Protein AF-A0A8J6E5K7-F1 (afdb_monomer_lite)

Secondary structure (DSSP, 8-state):
---------------------S-HHHHHHHSS-------TTS----GGG-GGGGSTHHHHHHHHHHHHHHHHHHHHHHHS-SSHHHHHHHHHHHHHHHHHHT-

Structure (mmCIF, N/CA/C/O backbone):
data_AF-A0A8J6E5K7-F1
#
_entry.id   AF-A0A8J6E5K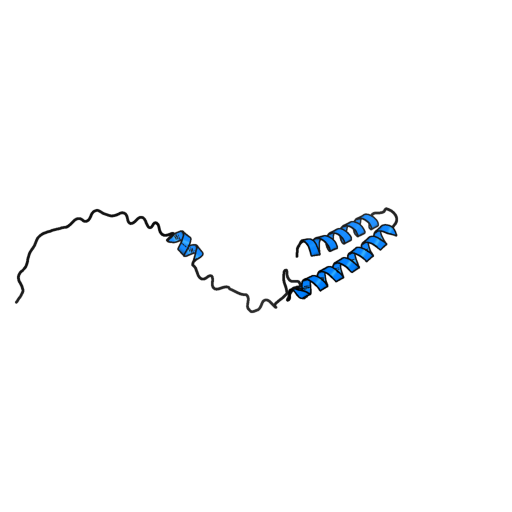7-F1
#
loop_
_atom_site.group_PDB
_atom_site.id
_atom_site.type_symbol
_atom_site.label_atom_id
_atom_site.label_alt_id
_atom_site.label_comp_id
_atom_site.label_asym_id
_atom_site.label_entity_id
_atom_site.label_seq_id
_atom_site.pdbx_PDB_ins_code
_atom_site.Cartn_x
_atom_site.Cartn_y
_atom_site.Cartn_z
_atom_site.occupancy
_atom_site.B_iso_or_equiv
_atom_site.auth_seq_id
_atom_site.auth_comp_id
_atom_site.auth_asym_id
_atom_site.auth_atom_id
_atom_site.pdbx_PDB_model_num
ATOM 1 N N . MET A 1 1 ? -84.165 9.560 45.139 1.00 36.84 1 MET A N 1
ATOM 2 C CA . MET A 1 1 ? -84.291 9.477 43.669 1.00 36.84 1 MET A CA 1
ATOM 3 C C . MET A 1 1 ? -83.957 10.849 43.088 1.00 36.84 1 MET A C 1
ATOM 5 O O . MET A 1 1 ? -84.595 11.816 43.473 1.00 36.84 1 MET A O 1
ATOM 9 N N . LEU A 1 2 ? -82.869 10.880 42.308 1.00 42.81 2 LEU A N 1
ATOM 10 C CA . LEU A 1 2 ? -82.256 11.910 41.445 1.00 42.81 2 LEU A CA 1
ATOM 11 C C . LEU A 1 2 ? -82.852 13.337 41.452 1.00 42.81 2 LEU A C 1
ATOM 13 O O . LEU A 1 2 ? -84.004 13.544 41.102 1.00 42.81 2 LEU A O 1
ATOM 17 N N . ALA A 1 3 ? -82.116 14.353 41.911 1.00 41.44 3 ALA A N 1
ATOM 18 C CA . ALA A 1 3 ? -80.994 15.032 41.233 1.00 41.44 3 ALA A CA 1
ATOM 19 C C . ALA A 1 3 ? -81.431 15.859 40.007 1.00 41.44 3 ALA A C 1
ATOM 21 O O . ALA A 1 3 ? -81.490 15.396 38.873 1.00 41.44 3 ALA A O 1
ATOM 22 N N . VAL A 1 4 ? -81.705 17.133 40.290 1.00 46.44 4 VAL A N 1
ATOM 23 C CA . VAL A 1 4 ? -81.848 18.239 39.342 1.00 46.44 4 VAL A CA 1
ATOM 24 C C . VAL A 1 4 ? -80.518 18.447 38.608 1.00 46.44 4 VAL A C 1
ATOM 26 O O . VAL A 1 4 ? -79.490 18.539 39.276 1.00 46.44 4 VAL A O 1
ATOM 29 N N . ARG A 1 5 ? -80.541 18.632 37.279 1.00 42.84 5 ARG A N 1
ATOM 30 C CA . ARG A 1 5 ? -79.980 19.807 36.565 1.00 42.84 5 ARG A CA 1
ATOM 31 C C . ARG A 1 5 ? -79.695 19.533 35.078 1.00 42.84 5 ARG A C 1
ATOM 33 O O . ARG A 1 5 ? -78.786 18.800 34.726 1.00 42.84 5 ARG A O 1
ATOM 40 N N . ARG A 1 6 ? -80.408 20.321 34.263 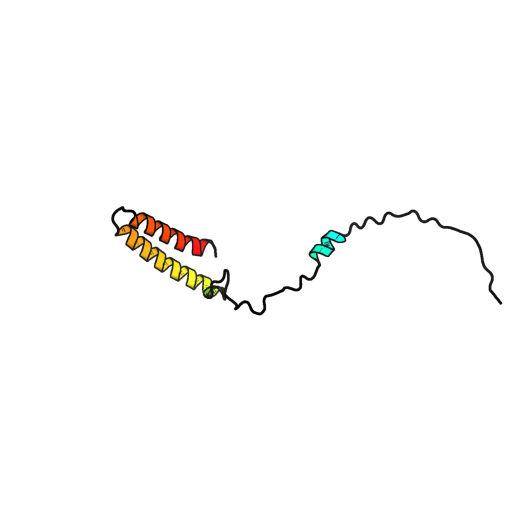1.00 42.47 6 ARG A N 1
ATOM 41 C CA . ARG A 1 6 ? -79.925 21.111 33.114 1.00 42.47 6 ARG A CA 1
ATOM 42 C C . ARG A 1 6 ? -79.416 20.354 31.882 1.00 42.47 6 ARG A C 1
ATOM 44 O O . ARG A 1 6 ? -78.229 20.111 31.709 1.00 42.47 6 ARG A O 1
ATOM 51 N N . LEU A 1 7 ? -80.343 20.201 30.938 1.00 49.66 7 LEU A N 1
ATOM 52 C CA . LEU A 1 7 ? -80.077 20.439 29.521 1.00 49.66 7 LEU A CA 1
ATOM 53 C C . LEU A 1 7 ? -79.580 21.884 29.317 1.00 49.66 7 LEU A C 1
ATOM 55 O O . LEU A 1 7 ? -80.237 22.807 29.793 1.00 49.66 7 LEU A O 1
ATOM 59 N N . LEU A 1 8 ? -78.457 22.059 28.615 1.00 44.16 8 LEU A N 1
ATOM 60 C CA . LEU A 1 8 ? -78.257 22.938 27.444 1.00 44.16 8 LEU A CA 1
ATOM 61 C C . LEU A 1 8 ? -76.761 23.233 27.269 1.00 44.16 8 LEU A C 1
ATOM 63 O O . LEU A 1 8 ? -76.115 23.733 28.186 1.00 44.16 8 LEU A O 1
ATOM 67 N N . GLY A 1 9 ? -76.255 23.034 26.051 1.00 39.97 9 GLY A N 1
ATOM 68 C CA . GLY A 1 9 ? -75.057 23.733 25.588 1.00 39.97 9 GLY A CA 1
ATOM 69 C C . GLY A 1 9 ? -73.996 22.837 24.974 1.00 39.97 9 GLY A C 1
ATOM 70 O O . GLY A 1 9 ? -72.935 22.630 25.552 1.00 39.97 9 GLY A O 1
ATOM 71 N N . THR A 1 10 ? -74.250 22.359 23.759 1.00 52.78 10 THR A N 1
ATOM 72 C CA . THR A 1 10 ? -73.203 21.950 22.820 1.00 52.78 10 THR A CA 1
ATOM 73 C C . THR A 1 10 ? -72.252 23.121 22.568 1.00 52.78 10 THR A C 1
ATOM 75 O O . THR A 1 10 ? -72.492 23.947 21.688 1.00 52.78 10 THR A O 1
ATOM 78 N N . LEU A 1 11 ? -71.155 23.197 23.319 1.00 47.22 11 LEU A N 1
ATOM 79 C CA . LEU A 1 11 ? -70.009 24.013 22.937 1.00 47.22 11 LEU A CA 1
ATOM 80 C C . LEU A 1 11 ? -69.231 23.231 21.877 1.00 47.22 11 LEU A C 1
ATOM 82 O O . LEU A 1 11 ? -68.369 22.409 22.182 1.00 47.22 11 LEU A O 1
ATOM 86 N N . ARG A 1 12 ? -69.575 23.477 20.607 1.00 51.81 12 ARG A N 1
ATOM 87 C CA . ARG A 1 12 ? -68.682 23.205 19.477 1.00 51.81 12 ARG A CA 1
ATOM 88 C C . ARG A 1 12 ? -67.428 24.049 19.688 1.00 51.81 12 ARG A C 1
ATOM 90 O O . ARG A 1 12 ? -67.376 25.208 19.289 1.00 51.81 12 ARG A O 1
ATOM 97 N N . LEU A 1 13 ? -66.435 23.467 20.352 1.00 57.06 13 LEU A N 1
ATOM 98 C CA . LEU A 1 13 ? -65.078 23.984 20.314 1.00 57.06 13 LEU A CA 1
ATOM 99 C C . LEU A 1 13 ? -64.629 23.958 18.845 1.00 57.06 13 LEU A C 1
ATOM 101 O O . LEU A 1 13 ? -64.911 22.972 18.152 1.00 57.06 13 LEU A O 1
ATOM 105 N N . PRO A 1 14 ? -63.980 25.019 18.338 1.00 55.22 14 PRO A N 1
ATOM 106 C CA . PRO A 1 14 ? -63.412 24.981 17.002 1.00 55.22 14 PRO A CA 1
ATOM 107 C C . PRO A 1 14 ? -62.499 23.759 16.929 1.00 55.22 14 PRO A C 1
ATOM 109 O O . PRO A 1 14 ? -61.712 23.512 17.845 1.00 55.22 14 PRO A O 1
ATOM 112 N N . ALA A 1 15 ? -62.641 22.964 15.869 1.00 63.38 15 ALA A N 1
ATOM 113 C CA . ALA A 1 15 ? -61.730 21.868 15.598 1.00 63.38 15 ALA A CA 1
ATOM 114 C C . ALA A 1 15 ? -60.347 22.475 15.348 1.00 63.38 15 ALA A C 1
ATOM 116 O O . ALA A 1 15 ? -59.984 22.789 14.216 1.00 63.38 15 ALA A O 1
ATOM 117 N N . CYS A 1 16 ? -59.578 22.679 16.417 1.00 45.47 16 CYS A N 1
ATOM 118 C CA . CYS A 1 16 ? -58.153 22.895 16.311 1.00 45.47 16 CYS A CA 1
ATOM 119 C C . CYS A 1 16 ? -57.621 21.673 15.576 1.00 45.47 16 CYS A C 1
ATOM 121 O O . CYS A 1 16 ? -57.545 20.582 16.147 1.00 45.47 16 CYS A O 1
ATOM 123 N N . ARG A 1 17 ? -57.254 21.843 14.302 1.00 56.69 17 ARG A N 1
ATOM 124 C CA . ARG A 1 17 ? -56.287 20.940 13.693 1.00 56.69 17 ARG A CA 1
ATOM 125 C C . ARG A 1 17 ? -55.055 21.050 14.570 1.00 56.69 17 ARG A C 1
ATOM 127 O O . ARG A 1 17 ? -54.319 22.029 14.498 1.00 56.69 17 ARG A O 1
ATOM 134 N N . ARG A 1 18 ? -54.877 20.068 15.449 1.00 57.09 18 ARG A N 1
ATOM 135 C CA . ARG A 1 18 ? -53.638 19.869 16.181 1.00 57.09 18 ARG A CA 1
ATOM 136 C C . ARG A 1 18 ? -52.614 19.448 15.135 1.00 57.09 18 ARG A C 1
ATOM 138 O O . ARG A 1 18 ? -52.432 18.268 14.866 1.00 57.09 18 ARG A O 1
ATOM 145 N N . VAL A 1 19 ? -52.024 20.437 14.473 1.00 57.44 19 VAL A N 1
ATOM 146 C CA . VAL A 1 19 ? -50.838 20.236 13.656 1.00 57.44 19 VAL A CA 1
ATOM 147 C C . VAL A 1 19 ? -49.735 19.964 14.663 1.00 57.44 19 VAL A C 1
ATOM 149 O O . VAL A 1 19 ? -49.294 20.869 15.368 1.00 57.44 19 VAL A O 1
ATOM 152 N N . SER A 1 20 ? -49.372 18.694 14.815 1.00 56.94 20 SER A N 1
ATOM 153 C CA . SER A 1 20 ? -48.185 18.315 15.569 1.00 56.94 20 SER A CA 1
ATOM 154 C C . SER A 1 20 ? -46.981 18.963 14.887 1.00 56.94 20 SER A C 1
ATOM 156 O O . SER A 1 20 ? -46.498 18.472 13.875 1.00 56.94 20 SER A O 1
ATOM 158 N N . THR A 1 21 ? -46.524 20.093 15.423 1.00 58.88 21 THR A N 1
ATOM 159 C CA . THR A 1 21 ? -45.239 20.720 15.072 1.00 58.88 21 THR A CA 1
ATOM 160 C C . THR A 1 21 ? -44.059 19.944 15.656 1.00 58.88 21 THR A C 1
ATOM 162 O O . THR A 1 21 ? -42.912 20.162 15.276 1.00 58.88 21 THR A O 1
ATOM 165 N N . GLY A 1 22 ? -44.333 19.008 16.566 1.00 62.72 22 GLY A N 1
ATOM 166 C CA . GLY A 1 22 ? -43.373 18.004 16.989 1.00 62.72 22 GLY A CA 1
ATOM 167 C C . GLY A 1 22 ? -43.194 16.979 15.881 1.00 62.72 22 GLY A C 1
ATOM 168 O O . GLY A 1 22 ? -44.180 16.499 15.324 1.00 62.72 22 GLY A O 1
ATOM 169 N N . TRP A 1 23 ? -41.941 16.650 15.588 1.00 61.91 23 TRP A N 1
ATOM 170 C CA . TRP A 1 23 ? -41.478 15.638 14.643 1.00 61.91 23 TRP A CA 1
ATOM 171 C C . TRP A 1 23 ? -42.017 14.235 14.989 1.00 61.91 23 TRP A C 1
ATOM 173 O O . TRP A 1 23 ? -41.261 13.335 15.328 1.00 61.91 23 TRP A O 1
ATOM 183 N N . SER A 1 24 ? -43.331 14.021 14.976 1.00 68.38 24 SER A N 1
ATOM 184 C CA . SER A 1 24 ? -43.930 12.858 15.630 1.00 68.38 24 SER A CA 1
ATOM 185 C C . SER A 1 24 ? -43.617 11.546 14.904 1.00 68.38 24 SER A C 1
ATOM 187 O O . SER A 1 24 ? -43.296 10.595 15.606 1.00 68.38 24 SER A O 1
ATOM 189 N N . PRO A 1 25 ? -43.618 11.468 13.557 1.00 66.31 25 PRO A N 1
ATOM 190 C CA . PRO A 1 25 ? -43.178 10.259 12.858 1.00 66.31 25 PRO A CA 1
ATOM 191 C C . PRO A 1 25 ? -41.659 10.223 12.652 1.00 66.31 25 PRO A C 1
ATOM 193 O O . PRO A 1 25 ? -41.024 9.206 12.904 1.00 66.31 25 PRO A O 1
ATOM 196 N N . VAL A 1 26 ? -41.066 11.346 12.230 1.00 68.44 26 VAL A N 1
ATOM 197 C CA . VAL A 1 26 ? -39.629 11.443 11.912 1.00 68.44 26 VAL A CA 1
ATOM 198 C C . VAL A 1 26 ? -38.783 11.303 13.174 1.00 68.44 26 VAL A C 1
ATOM 200 O O . VAL A 1 26 ? -37.897 10.463 13.240 1.00 68.44 26 VAL A O 1
ATOM 203 N N . GLY A 1 27 ? -39.094 12.072 14.213 1.00 67.94 27 GLY A N 1
ATOM 204 C CA . GLY A 1 27 ? -38.429 11.978 15.507 1.00 67.94 27 GLY A CA 1
ATOM 205 C C . GLY A 1 27 ? -38.637 10.614 16.154 1.00 67.94 27 GLY A C 1
ATOM 206 O O . GLY A 1 27 ? -37.682 10.070 16.683 1.00 67.94 27 GLY A O 1
ATOM 207 N N . ALA A 1 28 ? -39.822 9.999 16.045 1.00 72.19 28 ALA A N 1
ATOM 208 C CA . ALA A 1 28 ? -40.019 8.629 16.527 1.00 72.19 28 ALA A CA 1
ATOM 209 C C . ALA A 1 28 ? -39.146 7.610 15.779 1.00 72.19 28 ALA A C 1
ATOM 211 O O . ALA A 1 28 ? -38.612 6.715 16.423 1.00 72.19 28 ALA A O 1
ATOM 212 N N . ALA A 1 29 ? -38.943 7.771 14.465 1.00 70.62 29 ALA A N 1
ATOM 213 C CA . ALA A 1 29 ? -38.048 6.919 13.679 1.00 70.62 29 ALA A C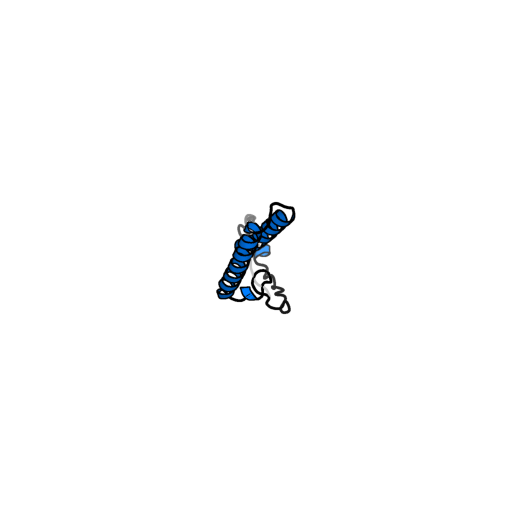A 1
ATOM 214 C C . ALA A 1 29 ? -36.569 7.070 14.075 1.00 70.62 29 ALA A C 1
ATOM 216 O O . ALA A 1 29 ? -35.825 6.101 13.979 1.00 70.62 29 ALA A O 1
ATOM 217 N N . PHE A 1 30 ? -36.148 8.245 14.554 1.00 67.56 30 PHE A N 1
ATOM 218 C CA . PHE A 1 30 ? -34.784 8.470 15.056 1.00 67.56 30 PHE A CA 1
ATOM 219 C C . PHE A 1 30 ? -34.615 8.165 16.551 1.00 67.56 30 PHE A C 1
ATOM 221 O O . PHE A 1 30 ? -33.497 7.942 17.002 1.00 67.56 30 PHE A O 1
ATOM 228 N N . ASN A 1 31 ? -35.708 8.141 17.318 1.00 69.56 31 ASN A N 1
ATOM 229 C CA . ASN A 1 31 ? -35.707 7.881 18.760 1.00 69.56 31 ASN A CA 1
ATOM 230 C C . ASN A 1 31 ? -36.023 6.415 19.099 1.00 69.56 31 ASN A C 1
ATOM 232 O O . ASN A 1 31 ? -36.163 6.069 20.275 1.00 69.56 31 ASN A O 1
ATOM 236 N N . VAL A 1 32 ? -36.158 5.544 18.089 1.00 69.94 32 VAL A N 1
ATOM 237 C CA . VAL A 1 32 ? -36.138 4.102 18.326 1.00 69.94 32 VAL A CA 1
ATOM 238 C C . VAL A 1 32 ? -34.792 3.769 18.958 1.00 69.94 32 VAL A C 1
ATOM 240 O O . VAL A 1 32 ? -33.737 3.997 18.369 1.00 69.94 32 VAL A O 1
ATOM 243 N N . ASN A 1 33 ? -34.823 3.238 20.181 1.00 62.22 33 ASN A N 1
ATOM 244 C CA . ASN A 1 33 ? -33.665 2.571 20.754 1.00 62.22 33 ASN A CA 1
ATOM 245 C C . ASN A 1 33 ? -33.388 1.372 19.861 1.00 62.22 33 ASN A C 1
ATOM 247 O O . ASN A 1 33 ? -33.960 0.298 20.040 1.00 62.22 33 ASN A O 1
ATOM 251 N N . GLN A 1 34 ? -32.550 1.586 18.854 1.00 61.66 34 GLN A N 1
ATOM 252 C CA . GLN A 1 34 ? -31.968 0.531 18.066 1.00 61.66 34 GLN A CA 1
ATOM 253 C C . GLN A 1 34 ? -31.160 -0.261 19.080 1.00 61.66 34 GLN A C 1
ATOM 255 O O . GLN A 1 34 ? -30.061 0.149 19.456 1.00 61.66 34 GLN A O 1
ATOM 260 N N . GLN A 1 35 ? -31.777 -1.317 19.628 1.00 60.38 35 GLN A N 1
ATOM 261 C CA . GLN A 1 35 ? -31.110 -2.313 20.445 1.00 60.38 35 GLN A CA 1
ATOM 262 C C . GLN A 1 35 ? -29.938 -2.728 19.599 1.00 60.38 35 GLN A C 1
ATOM 264 O O . GLN A 1 35 ? -30.100 -3.427 18.597 1.00 60.38 35 GLN A O 1
ATOM 269 N N . ARG A 1 36 ? -28.783 -2.147 19.929 1.00 58.56 36 ARG A N 1
ATOM 270 C CA . ARG A 1 36 ? -27.566 -2.382 19.202 1.00 58.56 36 ARG A CA 1
ATOM 271 C C . ARG A 1 36 ? -27.423 -3.885 19.317 1.00 58.56 36 ARG A C 1
ATOM 273 O O . ARG A 1 36 ? -27.116 -4.397 20.392 1.00 58.56 36 ARG A O 1
ATOM 280 N N . ARG A 1 37 ? -27.654 -4.599 18.217 1.00 56.72 37 ARG A N 1
ATOM 281 C CA . ARG A 1 37 ? -26.973 -5.861 17.975 1.00 56.72 37 ARG A CA 1
ATOM 282 C C . ARG A 1 37 ? -25.508 -5.467 17.819 1.00 56.72 37 ARG A C 1
ATOM 284 O O . ARG A 1 37 ? -24.964 -5.495 16.727 1.00 56.72 37 ARG A O 1
ATOM 291 N N . LEU A 1 38 ? -24.915 -4.990 18.921 1.00 57.75 38 LEU A N 1
ATOM 292 C CA . LEU A 1 38 ? -23.517 -5.186 19.192 1.00 57.75 38 LEU A CA 1
ATOM 293 C C . LEU A 1 38 ? -23.433 -6.687 19.098 1.00 57.75 38 LEU A C 1
ATOM 295 O O . LEU A 1 38 ? -24.052 -7.405 19.882 1.00 57.75 38 LEU A O 1
ATOM 299 N N . ASP A 1 39 ? -22.839 -7.140 18.016 1.00 56.06 39 ASP A N 1
ATOM 300 C CA . ASP A 1 39 ? -22.450 -8.513 17.884 1.00 56.06 39 ASP A CA 1
ATOM 301 C C . ASP A 1 39 ? -21.473 -8.749 19.041 1.00 56.06 39 ASP A C 1
ATOM 303 O O . ASP A 1 39 ? -20.287 -8.454 18.944 1.00 56.06 39 ASP A O 1
ATOM 307 N N . VAL A 1 40 ? -21.995 -9.161 20.204 1.00 55.06 40 VAL A N 1
ATOM 308 C CA . VAL A 1 40 ? -21.222 -9.400 21.437 1.00 55.06 40 VAL A CA 1
ATOM 309 C C . VAL A 1 40 ? -20.187 -10.520 21.203 1.00 55.06 40 VAL A C 1
ATOM 311 O O . VAL A 1 40 ? -19.332 -10.769 22.045 1.00 55.06 40 VAL A O 1
ATOM 314 N N . PHE A 1 41 ? -20.224 -11.164 20.032 1.00 52.41 41 PHE A N 1
ATOM 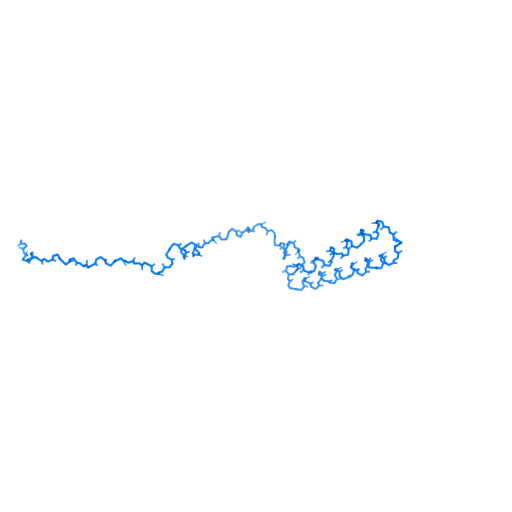315 C CA . PHE A 1 41 ? -19.313 -12.208 19.582 1.00 52.41 41 PHE A CA 1
ATOM 316 C C . PHE A 1 41 ? -18.437 -11.841 18.375 1.00 52.41 41 PHE A C 1
ATOM 318 O O . PHE A 1 41 ? -17.675 -12.688 17.903 1.00 52.41 41 PHE A O 1
ATOM 325 N N . GLY A 1 42 ? -18.464 -10.594 17.899 1.00 55.66 42 GLY A N 1
ATOM 326 C CA . GLY A 1 42 ? -17.383 -10.095 17.058 1.00 55.66 42 GLY A CA 1
ATOM 327 C C . GLY A 1 42 ? -16.157 -9.923 17.945 1.00 55.66 42 GLY A C 1
ATOM 328 O O . GLY A 1 42 ? -16.135 -9.017 18.775 1.00 55.66 42 GLY A O 1
ATOM 329 N N . LYS A 1 43 ? -15.158 -10.812 17.836 1.00 63.00 43 LYS A N 1
ATOM 330 C CA . LYS A 1 43 ? -13.848 -10.614 18.483 1.00 63.00 43 LYS A CA 1
ATOM 331 C C . LYS A 1 43 ? -13.453 -9.154 18.275 1.00 63.00 43 LYS A C 1
ATOM 333 O O . LYS A 1 43 ? -13.524 -8.697 17.140 1.00 63.00 43 LYS A O 1
ATOM 338 N N . SER A 1 44 ? -13.079 -8.447 19.342 1.00 61.56 44 SER A N 1
ATOM 339 C CA . SER A 1 44 ? -12.583 -7.068 19.284 1.00 61.56 44 SER A CA 1
ATOM 340 C C . SER A 1 44 ? -11.305 -7.015 18.440 1.00 61.56 44 SER A C 1
ATOM 342 O O . SER A 1 44 ? -10.195 -6.992 18.964 1.00 61.56 44 SER A O 1
ATOM 344 N N . THR A 1 45 ? -11.452 -7.062 17.123 1.00 66.31 45 THR A N 1
ATOM 345 C CA . THR A 1 45 ? -10.446 -6.629 16.169 1.00 66.31 45 THR A CA 1
ATOM 346 C C . THR A 1 45 ? -10.402 -5.112 16.289 1.00 66.31 45 THR A C 1
ATOM 348 O O . THR A 1 45 ? -11.464 -4.496 16.390 1.00 66.31 45 THR A O 1
ATOM 351 N N . GLY A 1 46 ? -9.212 -4.516 16.357 1.00 68.88 46 GLY A N 1
ATOM 352 C CA . GLY A 1 46 ? -9.077 -3.063 16.477 1.00 68.88 46 GLY A CA 1
ATOM 353 C C . GLY A 1 46 ? -9.688 -2.316 15.286 1.00 68.88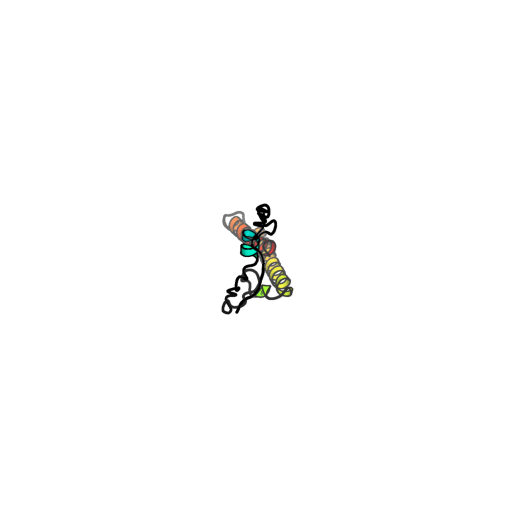 46 GLY A C 1
ATOM 354 O O . GLY A 1 46 ? -10.348 -2.913 14.427 1.00 68.88 46 GLY A O 1
ATOM 355 N N . LEU A 1 47 ? -9.520 -0.993 15.249 1.00 75.69 47 LEU A N 1
ATOM 356 C CA . LEU A 1 47 ? -10.118 -0.145 14.215 1.00 75.69 47 LEU A CA 1
ATOM 357 C C . LEU A 1 47 ? -9.839 -0.713 12.808 1.00 75.69 47 LEU A C 1
ATOM 359 O O . LEU A 1 47 ? -8.749 -1.208 12.529 1.00 75.69 47 LEU A O 1
ATOM 363 N N . PHE A 1 48 ? -10.862 -0.725 11.949 1.00 72.50 48 PHE A N 1
ATOM 364 C CA . PHE A 1 48 ? -10.811 -1.313 10.599 1.00 72.50 48 PHE A CA 1
ATOM 365 C C . PHE A 1 48 ? -10.471 -2.816 10.526 1.00 72.50 48 PHE A C 1
ATOM 367 O O . PHE A 1 48 ? -10.128 -3.324 9.462 1.00 72.50 48 PHE A O 1
ATOM 374 N N . GLY A 1 49 ? -10.589 -3.559 11.630 1.00 73.31 49 GLY A N 1
ATOM 375 C CA . GLY A 1 49 ? -10.230 -4.979 11.675 1.00 73.31 49 GLY A CA 1
ATOM 376 C C . GLY A 1 49 ? -8.742 -5.232 11.938 1.00 73.31 49 GLY A C 1
ATOM 377 O O . GLY A 1 49 ? -8.315 -6.387 11.943 1.00 73.31 49 GLY A O 1
ATOM 378 N N . VAL A 1 50 ? -7.962 -4.176 12.188 1.00 75.19 50 VAL A N 1
ATOM 379 C CA . VAL A 1 50 ? -6.526 -4.245 12.471 1.00 75.19 50 VAL A CA 1
ATOM 380 C C . VAL A 1 50 ? -6.332 -4.417 13.982 1.00 75.19 50 VAL A C 1
ATOM 382 O O . VAL A 1 50 ? -6.672 -3.507 14.738 1.00 75.19 50 VAL A O 1
ATOM 385 N N . PRO A 1 51 ? -5.831 -5.564 14.477 1.00 76.50 51 PRO A N 1
ATOM 386 C CA . PRO A 1 51 ? -5.720 -5.830 15.915 1.00 76.50 51 PRO A CA 1
ATOM 387 C C . PRO A 1 51 ? -4.796 -4.845 16.646 1.00 76.50 51 PRO A C 1
ATOM 389 O O . PRO A 1 51 ? -5.014 -4.555 17.824 1.00 76.50 51 PRO A O 1
ATOM 392 N N . GLU A 1 52 ? -3.807 -4.295 15.943 1.00 74.19 52 GLU A N 1
ATOM 393 C CA . GLU A 1 52 ? -2.897 -3.273 16.450 1.00 74.19 52 GLU A CA 1
ATOM 394 C C . GLU A 1 52 ? -3.647 -1.984 16.790 1.00 74.19 52 GLU A C 1
ATOM 396 O O . GLU A 1 52 ? -3.348 -1.368 17.804 1.00 74.19 52 GLU A O 1
ATOM 401 N N . LEU A 1 53 ? -4.697 -1.630 16.043 1.00 81.56 53 LEU A N 1
ATOM 402 C CA . LEU A 1 53 ? -5.511 -0.428 16.268 1.00 81.56 53 LEU A CA 1
ATOM 403 C C . LEU A 1 53 ? -6.580 -0.626 17.355 1.00 81.56 53 LEU A C 1
ATOM 405 O O . LEU A 1 53 ? -7.674 -0.063 17.292 1.00 81.56 53 LEU A O 1
ATOM 409 N N . SER A 1 54 ? -6.300 -1.478 18.340 1.00 80.00 54 SER A N 1
ATOM 410 C CA . SER A 1 54 ? -7.154 -1.668 19.518 1.00 80.00 54 SER A CA 1
ATOM 411 C C . SER A 1 54 ? -6.940 -0.579 20.574 1.00 80.00 54 SER A C 1
ATOM 413 O O . SER A 1 54 ? -7.803 -0.379 21.429 1.00 80.00 54 SER A O 1
ATOM 415 N N . SER A 1 55 ? -5.827 0.154 20.488 1.00 82.56 55 SER A N 1
ATOM 416 C CA . SER A 1 55 ? -5.538 1.337 21.293 1.00 82.56 55 SER A CA 1
ATOM 417 C C . SER A 1 55 ? -4.955 2.470 20.429 1.00 82.56 55 SER A C 1
ATOM 419 O O . SER A 1 55 ? -4.458 2.207 19.329 1.00 82.56 55 SER A O 1
ATOM 421 N N . PRO A 1 56 ? -4.993 3.732 20.898 1.00 81.62 56 PRO A N 1
ATOM 422 C CA . PRO A 1 56 ? -4.382 4.868 20.199 1.00 81.62 56 PRO A CA 1
ATOM 423 C C . PRO A 1 56 ? -2.879 4.692 19.935 1.00 81.62 56 PRO A C 1
ATOM 425 O O . PRO A 1 56 ? -2.362 5.139 18.917 1.00 81.62 56 PRO A O 1
ATOM 428 N N . GLU A 1 57 ? -2.167 3.995 20.820 1.00 85.12 57 GLU A N 1
ATOM 429 C CA . GLU A 1 57 ? -0.735 3.709 20.676 1.00 85.12 57 GLU A CA 1
ATOM 430 C C . GLU A 1 57 ? -0.451 2.771 19.492 1.00 85.12 57 GLU A C 1
ATOM 432 O O . GLU A 1 57 ? 0.631 2.807 18.905 1.00 85.12 57 GLU A O 1
ATOM 437 N N . GLY A 1 58 ? -1.441 1.970 19.097 1.00 85.75 58 GLY A N 1
ATOM 438 C CA . GLY A 1 58 ? -1.383 1.081 17.945 1.00 85.75 58 GLY A CA 1
ATOM 439 C C . GLY A 1 58 ? -1.122 1.783 16.618 1.00 85.75 58 GLY A C 1
ATOM 440 O O . GLY A 1 58 ? -0.443 1.228 15.753 1.00 85.75 58 GLY A O 1
ATOM 441 N N . PHE A 1 59 ? -1.598 3.022 16.468 1.00 86.75 59 PHE A N 1
ATOM 442 C CA . PHE A 1 59 ? -1.381 3.814 15.257 1.00 86.75 59 PHE A CA 1
ATOM 443 C C . PHE A 1 59 ? 0.106 4.094 15.028 1.00 86.75 59 PHE A C 1
ATOM 445 O O . PHE A 1 59 ? 0.571 4.003 13.895 1.00 86.75 59 PHE A O 1
ATOM 452 N N . HIS A 1 60 ? 0.875 4.336 16.096 1.00 88.62 60 HIS A N 1
ATOM 453 C CA . HIS A 1 60 ? 2.325 4.523 15.995 1.00 88.62 60 HIS A CA 1
ATOM 454 C C . HIS A 1 60 ? 3.027 3.254 15.511 1.00 88.62 60 HIS A C 1
ATOM 456 O O . HIS A 1 60 ? 3.904 3.316 14.657 1.00 88.62 60 HIS A O 1
ATOM 462 N N . ILE A 1 61 ? 2.593 2.086 15.991 1.00 88.56 61 ILE A N 1
ATOM 463 C CA . ILE A 1 61 ? 3.147 0.798 15.558 1.00 88.56 61 ILE A CA 1
ATOM 464 C C . ILE A 1 61 ? 2.864 0.567 14.068 1.00 88.56 61 ILE A C 1
ATOM 466 O O . ILE A 1 61 ? 3.757 0.154 13.324 1.00 88.56 61 ILE A O 1
ATOM 470 N N . VAL A 1 62 ? 1.636 0.841 13.616 1.00 88.44 62 VAL A N 1
ATOM 471 C CA . VAL A 1 62 ? 1.260 0.707 12.200 1.00 88.44 62 VAL A CA 1
ATOM 472 C C . VAL A 1 62 ? 2.041 1.695 11.333 1.00 88.44 62 VAL A C 1
ATOM 474 O O . VAL A 1 62 ? 2.564 1.299 10.290 1.00 88.44 62 VAL A O 1
ATOM 477 N N . GLN A 1 63 ? 2.201 2.938 11.786 1.00 90.75 63 GLN A N 1
ATOM 478 C CA . GLN A 1 63 ? 2.999 3.954 11.105 1.00 90.75 63 GLN A CA 1
ATOM 479 C C . GLN A 1 63 ? 4.471 3.532 10.974 1.00 90.75 63 GLN A C 1
ATOM 481 O O . GLN A 1 63 ? 4.995 3.513 9.862 1.00 90.75 63 GLN A O 1
ATOM 486 N N . ASP A 1 64 ? 5.122 3.121 12.065 1.00 93.06 64 ASP A N 1
ATOM 487 C CA . ASP A 1 64 ? 6.534 2.711 12.071 1.00 93.06 64 ASP A CA 1
ATOM 488 C C . ASP A 1 64 ? 6.789 1.476 11.200 1.00 93.06 64 ASP A C 1
ATOM 490 O O . ASP A 1 64 ? 7.834 1.340 10.556 1.00 93.06 64 ASP A O 1
ATOM 494 N N . ASN A 1 65 ? 5.847 0.533 11.191 1.00 92.19 65 ASN A N 1
ATOM 495 C CA . ASN A 1 65 ? 5.932 -0.651 10.343 1.00 92.19 65 ASN A CA 1
ATOM 496 C C . ASN A 1 65 ? 5.766 -0.296 8.864 1.00 92.19 65 ASN A C 1
ATOM 498 O O . ASN A 1 65 ? 6.499 -0.821 8.024 1.00 92.19 65 ASN A O 1
ATOM 502 N N . THR A 1 66 ? 4.828 0.599 8.557 1.00 94.06 66 THR A N 1
ATOM 503 C CA . THR A 1 66 ? 4.604 1.092 7.195 1.00 94.06 66 THR A CA 1
ATOM 504 C C . THR A 1 66 ? 5.826 1.853 6.694 1.00 94.06 66 THR A C 1
ATOM 506 O O . THR A 1 66 ? 6.292 1.590 5.589 1.00 94.06 66 THR A O 1
ATOM 509 N N . LEU A 1 67 ? 6.404 2.727 7.523 1.00 95.19 67 LEU A N 1
ATOM 510 C CA . LEU A 1 67 ? 7.594 3.501 7.180 1.00 95.19 67 LEU A CA 1
ATOM 511 C C . LEU A 1 67 ? 8.777 2.587 6.838 1.00 95.19 67 LEU A C 1
ATOM 513 O O . LEU A 1 67 ? 9.346 2.705 5.757 1.00 95.19 67 LEU A O 1
ATOM 517 N N . ARG A 1 68 ? 9.079 1.601 7.695 1.00 96.00 68 ARG A N 1
ATOM 518 C CA . ARG A 1 68 ? 10.163 0.630 7.451 1.00 96.00 68 ARG A CA 1
ATOM 519 C C . ARG A 1 68 ? 9.981 -0.153 6.149 1.00 96.00 68 ARG A C 1
ATOM 521 O O . ARG A 1 68 ? 10.946 -0.411 5.430 1.00 96.00 68 ARG A O 1
ATOM 528 N N . LYS A 1 69 ? 8.746 -0.553 5.833 1.00 95.62 69 LYS A N 1
ATOM 529 C CA . LYS A 1 69 ? 8.440 -1.245 4.573 1.00 95.62 69 LYS A CA 1
ATOM 530 C C . LYS A 1 69 ? 8.568 -0.323 3.369 1.00 95.62 69 LYS A C 1
ATOM 532 O O . LYS A 1 69 ? 9.150 -0.736 2.370 1.00 95.62 69 LYS A O 1
ATOM 537 N N . ALA A 1 70 ? 8.053 0.900 3.464 1.00 96.06 70 ALA A N 1
ATOM 538 C CA . ALA A 1 70 ? 8.147 1.893 2.404 1.00 96.06 70 ALA A CA 1
ATOM 539 C C . ALA A 1 70 ? 9.613 2.216 2.082 1.00 96.06 70 ALA A C 1
ATOM 541 O O . ALA A 1 70 ? 9.991 2.194 0.916 1.00 96.06 70 ALA A O 1
ATOM 542 N N . GLU A 1 71 ? 10.462 2.406 3.095 1.00 96.69 71 GLU A N 1
ATOM 543 C CA . GLU A 1 71 ? 11.909 2.602 2.922 1.00 96.69 71 GLU A CA 1
ATOM 544 C C . GLU A 1 71 ? 12.567 1.420 2.196 1.00 96.69 71 GLU A C 1
ATOM 546 O O . GLU A 1 71 ? 13.309 1.615 1.234 1.00 96.69 71 GLU A O 1
ATOM 551 N N . SER A 1 72 ? 12.244 0.184 2.595 1.00 96.81 72 SER A N 1
ATOM 552 C CA . SER A 1 72 ? 12.748 -1.016 1.917 1.00 96.81 72 SER A CA 1
ATOM 553 C C . SER A 1 72 ? 12.263 -1.124 0.465 1.00 96.81 72 SER A C 1
ATOM 555 O O . SER A 1 72 ? 13.023 -1.537 -0.411 1.00 96.81 72 SER A O 1
ATOM 557 N N . LEU A 1 73 ? 11.012 -0.751 0.184 1.00 96.38 73 LEU A N 1
ATOM 558 C CA . LEU A 1 73 ? 10.472 -0.730 -1.175 1.00 96.38 73 LEU A CA 1
ATOM 559 C C . LEU A 1 73 ? 11.157 0.336 -2.030 1.00 96.38 73 LEU A C 1
ATOM 561 O O . LEU A 1 73 ? 11.515 0.041 -3.166 1.00 96.38 73 LEU A O 1
ATOM 565 N N . VAL A 1 74 ? 11.399 1.530 -1.486 1.00 96.56 74 VAL A N 1
ATOM 566 C CA . VAL A 1 74 ? 12.133 2.602 -2.172 1.00 96.56 74 VAL A CA 1
ATOM 567 C C . VAL A 1 74 ? 13.551 2.155 -2.516 1.00 96.56 74 VAL A C 1
ATOM 569 O O . VAL A 1 74 ? 13.968 2.313 -3.662 1.00 96.56 74 VAL A O 1
ATOM 572 N N . ASP A 1 75 ? 14.270 1.535 -1.579 1.00 96.88 75 ASP A N 1
ATOM 573 C CA . ASP A 1 75 ? 15.608 0.998 -1.850 1.00 96.88 75 ASP A CA 1
ATOM 574 C C . ASP A 1 75 ? 15.581 -0.037 -2.989 1.00 96.88 75 ASP A C 1
ATOM 576 O O . ASP A 1 75 ? 16.367 0.030 -3.935 1.00 96.88 75 ASP A O 1
ATOM 580 N N . ARG A 1 76 ? 14.598 -0.945 -2.982 1.00 95.12 76 ARG A N 1
ATOM 581 C CA . ARG A 1 76 ? 14.416 -1.924 -4.065 1.00 95.12 76 ARG A CA 1
ATOM 582 C C . ARG A 1 76 ? 14.100 -1.260 -5.402 1.00 95.12 76 ARG A C 1
ATOM 584 O O . ARG A 1 76 ? 14.673 -1.664 -6.409 1.00 95.12 76 ARG A O 1
ATOM 591 N N . VAL A 1 77 ? 13.223 -0.257 -5.432 1.00 94.94 77 VAL A N 1
ATOM 592 C CA . VAL A 1 77 ? 12.897 0.500 -6.654 1.00 94.94 77 VAL A CA 1
ATOM 593 C C . VAL A 1 77 ? 14.154 1.147 -7.230 1.00 94.94 77 VAL A C 1
ATOM 595 O O . VAL A 1 77 ? 14.398 1.023 -8.427 1.00 94.94 77 VAL A O 1
ATOM 598 N N . CYS A 1 78 ? 14.969 1.782 -6.386 1.00 94.19 78 CYS A N 1
ATOM 599 C CA . CYS A 1 78 ? 16.208 2.444 -6.795 1.00 94.19 78 CYS A CA 1
ATOM 600 C C . CYS A 1 78 ? 17.258 1.468 -7.346 1.00 94.19 78 CYS A C 1
ATOM 602 O O . CYS A 1 78 ? 18.014 1.825 -8.248 1.00 94.19 78 CYS A O 1
ATOM 604 N N . ASN A 1 79 ? 17.293 0.238 -6.828 1.00 94.81 79 ASN A N 1
ATOM 605 C CA . ASN A 1 79 ? 18.252 -0.791 -7.233 1.00 94.81 79 ASN A CA 1
ATOM 606 C C . ASN A 1 79 ? 17.753 -1.695 -8.380 1.00 94.81 79 ASN A C 1
ATOM 608 O O . ASN A 1 79 ? 18.522 -2.506 -8.898 1.00 94.81 79 ASN A O 1
ATOM 612 N N . THR A 1 80 ? 16.486 -1.577 -8.793 1.00 91.69 80 THR A N 1
ATOM 613 C CA . THR A 1 80 ? 15.891 -2.426 -9.838 1.00 91.69 80 THR A CA 1
ATOM 614 C C . THR A 1 80 ? 15.921 -1.717 -11.196 1.00 91.69 80 THR A C 1
ATOM 616 O O . THR A 1 80 ? 15.415 -0.598 -11.311 1.00 91.69 80 THR A O 1
ATOM 619 N N . PRO A 1 81 ? 16.454 -2.342 -12.263 1.00 91.06 81 PRO A N 1
ATOM 620 C CA . PRO A 1 81 ? 16.429 -1.751 -13.596 1.00 91.06 81 PRO A CA 1
ATOM 621 C C . PRO A 1 81 ? 14.984 -1.593 -14.112 1.00 91.06 81 PRO A C 1
ATOM 623 O O . PRO A 1 81 ? 14.127 -2.418 -13.778 1.00 91.06 81 PRO A O 1
ATOM 626 N N . PRO A 1 82 ? 14.703 -0.586 -14.966 1.00 90.00 82 PRO A N 1
ATOM 627 C CA . PRO A 1 82 ? 13.353 -0.301 -15.443 1.00 90.00 82 PRO A CA 1
ATOM 628 C C . PRO A 1 82 ? 12.725 -1.512 -16.134 1.00 90.00 82 PRO A C 1
ATOM 630 O O . PRO A 1 82 ? 13.140 -1.926 -17.217 1.00 90.00 82 PRO A O 1
ATOM 633 N N . SER A 1 83 ? 11.715 -2.091 -15.494 1.00 93.69 83 SER A N 1
ATOM 634 C CA . SER A 1 83 ? 11.006 -3.267 -15.990 1.00 93.69 83 SER A CA 1
ATOM 635 C C . SER A 1 83 ? 9.593 -3.334 -15.407 1.00 93.69 83 SER A C 1
ATOM 637 O O . SER A 1 83 ? 9.187 -2.496 -14.599 1.00 93.69 83 SER A O 1
ATOM 639 N N . ALA A 1 84 ? 8.830 -4.363 -15.783 1.00 93.94 84 ALA A N 1
ATOM 640 C CA . ALA A 1 84 ? 7.537 -4.641 -15.158 1.00 93.94 84 ALA A CA 1
ATOM 641 C C . ALA A 1 84 ? 7.649 -4.859 -13.634 1.00 93.94 84 ALA A C 1
ATOM 643 O O . ALA A 1 84 ? 6.673 -4.670 -12.913 1.00 93.94 84 ALA A O 1
ATOM 644 N N . GLU A 1 85 ? 8.829 -5.239 -13.135 1.00 93.25 85 GLU A N 1
ATOM 645 C CA . GLU A 1 85 ? 9.092 -5.363 -11.703 1.00 93.25 85 GLU A CA 1
ATOM 646 C C . GLU A 1 85 ? 9.082 -4.001 -11.004 1.00 93.25 85 GLU A C 1
ATOM 648 O O . GLU A 1 85 ? 8.457 -3.866 -9.958 1.00 93.25 85 GLU A O 1
ATOM 653 N N . THR A 1 86 ? 9.663 -2.967 -11.618 1.00 94.19 86 THR A N 1
ATOM 654 C CA . THR A 1 86 ? 9.647 -1.597 -11.084 1.00 94.19 86 THR A CA 1
ATOM 655 C C . THR A 1 86 ? 8.216 -1.098 -10.874 1.00 94.19 86 THR A C 1
ATOM 657 O O . THR A 1 86 ? 7.911 -0.525 -9.834 1.00 94.19 86 THR A O 1
ATOM 660 N N . VAL A 1 87 ? 7.312 -1.369 -11.823 1.00 95.81 87 VAL A N 1
ATOM 661 C CA . VAL A 1 87 ? 5.893 -0.989 -11.705 1.00 95.81 87 VAL A CA 1
ATOM 662 C C . VAL A 1 87 ? 5.220 -1.713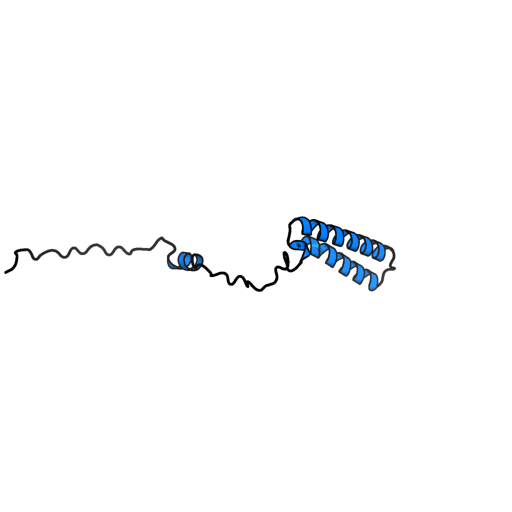 -10.537 1.00 95.81 87 VAL A C 1
ATOM 664 O O . VAL A 1 87 ? 4.505 -1.083 -9.767 1.00 95.81 87 VAL A O 1
ATOM 667 N N . LYS A 1 88 ? 5.493 -3.012 -10.351 1.00 96.44 88 LYS A N 1
ATOM 668 C CA . LYS A 1 88 ? 4.974 -3.778 -9.202 1.00 96.44 88 LYS A CA 1
ATOM 669 C C . LYS A 1 88 ? 5.495 -3.255 -7.867 1.00 96.44 88 LYS A C 1
ATOM 671 O O . LYS A 1 88 ? 4.764 -3.260 -6.885 1.00 96.44 88 LYS A O 1
ATOM 676 N N . LEU A 1 89 ? 6.754 -2.829 -7.815 1.00 96.56 89 LEU A N 1
ATOM 677 C CA . LEU A 1 89 ? 7.324 -2.240 -6.606 1.00 96.56 89 LEU A CA 1
ATOM 678 C C . LEU A 1 89 ? 6.665 -0.898 -6.271 1.00 96.56 89 LEU A C 1
ATOM 680 O O . LEU A 1 89 ? 6.400 -0.633 -5.103 1.00 96.56 89 LEU A O 1
ATOM 684 N N . PHE A 1 90 ? 6.362 -0.079 -7.281 1.00 95.88 90 PHE A N 1
ATOM 685 C CA . PHE A 1 90 ? 5.616 1.163 -7.083 1.00 95.88 90 PHE A CA 1
ATOM 686 C C . PHE A 1 90 ? 4.177 0.922 -6.620 1.00 95.88 90 PHE A C 1
ATOM 688 O O . PHE A 1 90 ? 3.724 1.629 -5.728 1.00 95.88 90 PHE A O 1
ATOM 695 N N . ASP A 1 91 ? 3.496 -0.086 -7.167 1.00 96.88 91 ASP A N 1
ATOM 696 C CA . ASP A 1 91 ? 2.154 -0.502 -6.733 1.00 96.88 91 ASP A CA 1
ATOM 697 C C . ASP A 1 91 ? 2.152 -0.914 -5.248 1.00 96.88 91 ASP A C 1
ATOM 699 O O . ASP A 1 91 ? 1.389 -0.390 -4.436 1.00 96.88 91 ASP A O 1
ATOM 703 N N . GLN A 1 92 ? 3.125 -1.743 -4.853 1.00 96.38 92 GLN A N 1
ATOM 704 C CA . GLN A 1 92 ? 3.331 -2.130 -3.452 1.00 96.38 92 GLN A CA 1
ATOM 705 C C . GLN A 1 92 ? 3.650 -0.933 -2.552 1.00 96.38 92 GLN A C 1
ATOM 707 O O . GLN A 1 92 ? 3.205 -0.882 -1.407 1.00 96.38 92 GLN A O 1
ATOM 712 N N . LEU A 1 93 ? 4.430 0.030 -3.048 1.00 96.94 93 LEU A N 1
ATOM 713 C CA . LEU A 1 93 ? 4.738 1.243 -2.299 1.00 96.94 93 LEU A CA 1
ATOM 714 C C . LEU A 1 93 ? 3.478 2.086 -2.084 1.00 96.94 93 LEU A C 1
ATOM 716 O O . LEU A 1 93 ? 3.257 2.556 -0.969 1.00 96.94 93 LEU A O 1
ATOM 720 N N . SER A 1 94 ? 2.638 2.254 -3.110 1.00 96.44 94 SER A N 1
ATOM 721 C CA . SER A 1 94 ? 1.368 2.965 -2.954 1.00 96.44 94 SER A CA 1
ATOM 722 C C . SER A 1 94 ? 0.421 2.260 -1.987 1.00 96.44 94 SER A C 1
ATOM 724 O O . SER A 1 94 ? -0.182 2.945 -1.167 1.00 96.44 94 SER A O 1
ATOM 726 N N . ASP A 1 95 ? 0.354 0.925 -2.001 1.00 95.00 95 ASP A N 1
ATOM 727 C CA . ASP A 1 95 ? -0.461 0.160 -1.049 1.00 95.00 95 ASP A CA 1
ATOM 728 C C . ASP A 1 95 ? -0.044 0.422 0.402 1.00 95.00 95 ASP A C 1
ATOM 730 O O . ASP A 1 95 ? -0.894 0.615 1.270 1.00 95.00 95 ASP A O 1
ATOM 734 N N . GLU A 1 96 ? 1.262 0.430 0.691 1.00 94.12 96 GLU A N 1
ATOM 735 C CA . GLU A 1 96 ? 1.751 0.726 2.042 1.00 94.12 96 GLU A CA 1
ATOM 736 C C . GLU A 1 96 ? 1.408 2.167 2.456 1.00 94.12 96 GLU A C 1
ATOM 738 O O . GLU A 1 96 ? 0.952 2.386 3.573 1.00 94.12 96 GLU A O 1
ATOM 743 N N . LEU A 1 97 ? 1.534 3.150 1.561 1.00 94.19 97 LEU A N 1
ATOM 744 C CA . LEU A 1 97 ? 1.192 4.542 1.878 1.00 94.19 97 LEU A CA 1
ATOM 745 C C . LEU A 1 97 ? -0.317 4.756 2.079 1.00 94.19 97 LEU A C 1
ATOM 747 O O . LEU A 1 97 ? -0.718 5.449 3.016 1.00 94.19 97 LEU A O 1
ATOM 751 N N . CYS A 1 98 ? -1.155 4.139 1.244 1.00 93.19 98 CYS A N 1
ATOM 752 C CA . CYS A 1 98 ? -2.611 4.208 1.374 1.00 93.19 98 CYS A CA 1
ATOM 753 C C . CYS A 1 98 ? -3.091 3.610 2.698 1.00 93.19 98 CYS A C 1
ATOM 755 O O . CYS A 1 98 ? -3.961 4.192 3.338 1.00 93.19 98 CYS A O 1
ATOM 757 N N . LYS A 1 99 ? -2.457 2.529 3.178 1.00 86.88 99 LYS A N 1
ATOM 758 C CA . LYS A 1 99 ? -2.796 1.929 4.479 1.00 86.88 99 LYS A CA 1
ATOM 759 C C . LYS A 1 99 ? -2.718 2.899 5.639 1.00 86.88 99 LYS A C 1
ATOM 761 O O . LYS A 1 99 ? -3.462 2.682 6.576 1.00 86.88 99 LYS A O 1
ATOM 766 N N . VAL A 1 100 ? -1.822 3.889 5.620 1.00 88.06 100 VAL A N 1
ATOM 767 C CA . VAL A 1 100 ? -1.721 4.911 6.679 1.00 88.06 100 VAL A CA 1
ATOM 768 C C . VAL A 1 100 ? -2.644 6.090 6.403 1.00 88.06 100 VAL A C 1
ATOM 770 O O . VAL A 1 100 ? -3.164 6.679 7.342 1.00 88.06 100 VAL A O 1
ATOM 773 N N . ALA A 1 101 ? -2.858 6.433 5.133 1.00 88.38 101 ALA A N 1
ATOM 774 C CA . ALA A 1 101 ? -3.774 7.504 4.755 1.00 88.38 101 ALA A CA 1
ATOM 775 C C . ALA A 1 101 ? -5.241 7.187 5.102 1.00 88.38 101 ALA A C 1
ATOM 777 O O . ALA A 1 101 ? -6.010 8.110 5.360 1.00 88.38 101 ALA A O 1
ATOM 778 N N . ASP A 1 102 ? -5.608 5.905 5.111 1.00 84.50 102 ASP A N 1
ATOM 779 C CA . ASP A 1 102 ? -6.963 5.440 5.418 1.00 84.50 102 ASP A CA 1
ATOM 780 C C . ASP A 1 102 ? -7.255 5.302 6.933 1.00 84.50 102 ASP A C 1
ATOM 782 O O . ASP A 1 102 ? -8.409 5.058 7.297 1.00 84.50 102 ASP A O 1
ATOM 786 N N . LEU A 1 103 ? -6.245 5.433 7.811 1.00 77.88 103 LEU A N 1
ATOM 787 C CA . LEU A 1 103 ? -6.381 5.306 9.279 1.00 77.88 103 LEU A CA 1
ATOM 788 C C . LEU A 1 103 ? -6.875 6.589 9.945 1.00 77.88 103 LEU A C 1
ATOM 790 O O . LEU A 1 103 ? -7.673 6.447 10.903 1.00 77.88 103 LEU A O 1
#

Organism: Eleutherodactylus coqui (NCBI:txid57060)

Radius of gyration: 34.02 Å; chains: 1; bounding box: 102×37×60 Å

Foldseek 3Di:
DDDDDDDDDDPPDPPPPPPPPPPVPNVVVVPPPPVPCPVPPPPCQAPPNPNLNVDPVSLVVLVVVLVVVLVVLVVVLVVDDDDPVNVVSVVVNVVSVVVSVVD

pLDDT: mean 75.35, std 18.29, range [36.84, 96.94]

Sequence (103 aa):
MLAVRRLLGTLRLPACRRVSTGWSPVGAAFNVNQQRRLDVFGKSTGLFGVPELSSPEGFHIVQDNTLRKAESLVDRVCNTPPSAETVKLFDQLSDELCKVADL